Protein AF-A0A2E4I9M4-F1 (afdb_monomer)

Mean predicted aligned error: 13.44 Å

Sequence (76 aa):
MKAYILISFLLTEPVVYDDRDTCWEARDTINQSLSSAEPAVCIPQGRVTKDYTIEDFFDLVIRLENLPPLTASTEE

Nearest PDB structures (foldseek):
  3lqv-assembly1_A  TM=3.187E-01  e=1.587E+00  Homo sapiens
  2f9d-assembly1_A  TM=3.420E-01  e=4.150E+00  Homo sapiens
  8fle-assembly1_SH  TM=3.916E-01  e=3.892E+00  Homo sapiens
  3hs0-assembly3_C  TM=3.591E-01  e=5.029E+00  Naja kaouthia

pLDDT: mean 73.32, std 13.39, range [38.06, 92.5]

Solvent-accessible surface area (backbone atoms only — not comparable to full-atom values): 4757 Å² total; per-residue (Å²): 132,64,35,23,35,35,43,38,93,87,46,96,62,74,46,78,28,74,42,67,66,63,32,46,51,52,24,50,54,51,42,73,74,39,94,57,96,69,69,43,43,56,42,76,42,65,84,81,62,94,77,78,48,77,63,58,54,51,53,50,52,55,51,61,72,68,50,76,76,81,73,79,79,74,84,127

Structure (mmCIF, N/CA/C/O backbone):
data_AF-A0A2E4I9M4-F1
#
_entry.id   AF-A0A2E4I9M4-F1
#
loop_
_atom_site.group_PDB
_atom_site.id
_atom_site.type_symbol
_atom_site.label_atom_id
_atom_site.label_alt_id
_atom_site.label_comp_id
_atom_site.label_asym_id
_atom_site.label_entity_id
_atom_site.label_seq_id
_atom_site.pdbx_PDB_ins_code
_atom_site.Cartn_x
_atom_site.Cartn_y
_atom_site.Car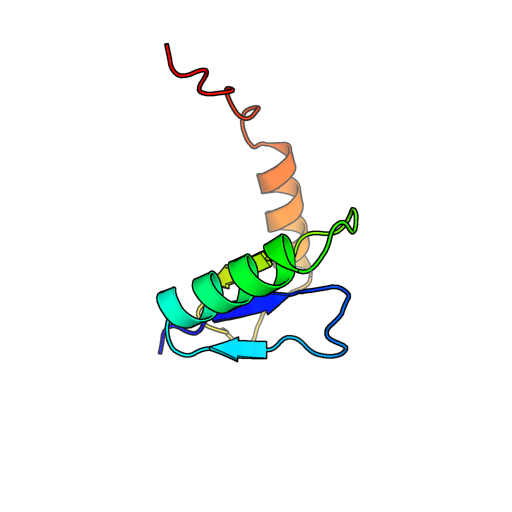tn_z
_atom_site.occupancy
_atom_site.B_iso_or_equiv
_atom_site.auth_seq_id
_atom_site.auth_comp_id
_atom_site.auth_asym_id
_atom_site.auth_atom_id
_atom_site.pdbx_PDB_model_num
ATOM 1 N N . MET A 1 1 ? 1.616 -6.447 -15.246 1.00 53.50 1 MET A N 1
ATOM 2 C CA . MET A 1 1 ? 0.439 -5.850 -14.583 1.00 53.50 1 MET A CA 1
ATOM 3 C C . MET A 1 1 ? 0.951 -4.950 -13.471 1.00 53.50 1 MET A C 1
ATOM 5 O O . MET A 1 1 ? 2.001 -5.266 -12.921 1.00 53.50 1 MET A O 1
ATOM 9 N N . LYS A 1 2 ? 0.322 -3.792 -13.240 1.00 63.88 2 LYS A N 1
ATOM 10 C CA . LYS A 1 2 ? 0.595 -2.969 -12.054 1.00 63.88 2 LYS A CA 1
ATOM 11 C C . LYS A 1 2 ? -0.387 -3.458 -11.002 1.00 63.88 2 LYS A C 1
ATOM 13 O O . LYS A 1 2 ? -1.569 -3.482 -11.299 1.00 63.88 2 LYS A O 1
ATOM 18 N N . ALA A 1 3 ? 0.108 -3.903 -9.865 1.00 80.31 3 ALA A N 1
ATOM 19 C CA . ALA A 1 3 ? -0.725 -4.324 -8.753 1.00 80.31 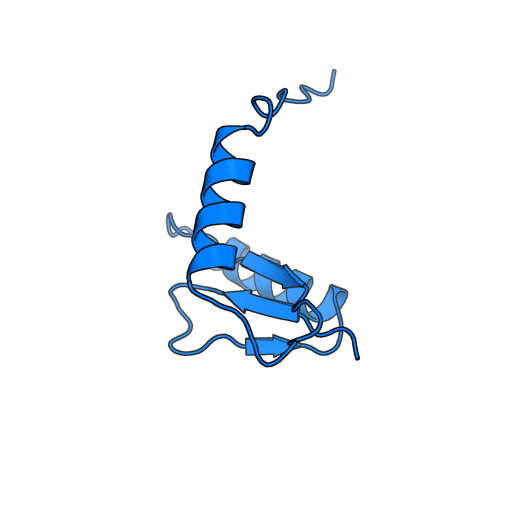3 ALA A CA 1
ATOM 20 C C . ALA A 1 3 ? -0.458 -3.381 -7.578 1.00 80.31 3 ALA A C 1
ATOM 22 O O . ALA A 1 3 ? 0.529 -2.644 -7.584 1.00 80.31 3 ALA A O 1
ATOM 23 N N . TYR A 1 4 ? -1.347 -3.355 -6.603 1.00 87.00 4 TYR A N 1
ATOM 24 C CA . TYR A 1 4 ? -1.313 -2.472 -5.448 1.00 87.00 4 TYR A CA 1
ATOM 25 C C . TYR A 1 4 ? -1.570 -3.304 -4.202 1.00 87.00 4 TYR A C 1
ATOM 27 O O . TYR A 1 4 ? -2.470 -4.133 -4.196 1.00 87.00 4 TYR A O 1
ATOM 35 N N . ILE A 1 5 ? -0.772 -3.111 -3.160 1.00 86.88 5 ILE A N 1
ATOM 36 C CA . ILE A 1 5 ? -0.902 -3.838 -1.901 1.00 86.88 5 ILE A CA 1
ATOM 37 C C . ILE A 1 5 ? -1.501 -2.904 -0.862 1.00 86.88 5 ILE A C 1
ATOM 39 O O . ILE A 1 5 ? -0.991 -1.805 -0.637 1.00 86.88 5 ILE A O 1
ATOM 43 N N . LEU A 1 6 ? -2.553 -3.375 -0.207 1.00 86.25 6 LEU A N 1
ATOM 44 C CA . LEU A 1 6 ? -3.132 -2.770 0.976 1.00 86.25 6 LEU A CA 1
ATOM 45 C C . LEU A 1 6 ? -2.536 -3.429 2.223 1.00 86.25 6 LEU A C 1
ATOM 47 O O . LEU A 1 6 ? -2.659 -4.639 2.424 1.00 86.25 6 LEU A O 1
ATOM 51 N N . ILE A 1 7 ? -1.903 -2.613 3.060 1.00 83.44 7 ILE A N 1
ATOM 52 C CA . ILE A 1 7 ? -1.333 -2.995 4.350 1.00 83.44 7 ILE A CA 1
ATOM 53 C C . ILE A 1 7 ? -2.164 -2.320 5.437 1.00 83.44 7 ILE A C 1
ATOM 55 O O . ILE A 1 7 ? -2.360 -1.107 5.416 1.00 83.44 7 ILE A O 1
ATOM 59 N N . SER A 1 8 ? -2.657 -3.098 6.393 1.00 82.19 8 SER A N 1
ATOM 60 C CA . SER A 1 8 ? -3.358 -2.601 7.576 1.00 82.19 8 SER A CA 1
ATOM 61 C C . SER A 1 8 ? -3.139 -3.578 8.722 1.00 82.19 8 SER A C 1
ATOM 63 O O . SER A 1 8 ? -3.129 -4.783 8.490 1.00 82.19 8 SER A O 1
ATOM 65 N N . PHE A 1 9 ? -3.031 -3.078 9.954 1.00 74.56 9 PHE A N 1
ATOM 66 C CA . PHE A 1 9 ? -2.953 -3.919 11.155 1.00 74.56 9 PHE A CA 1
ATOM 67 C C . PHE A 1 9 ? -4.188 -4.808 11.365 1.00 74.56 9 PHE A C 1
ATOM 69 O O . PHE A 1 9 ? -4.108 -5.812 12.068 1.00 74.56 9 PHE A O 1
ATOM 76 N N . LEU A 1 10 ? -5.324 -4.468 10.745 1.00 70.88 10 LEU A N 1
ATOM 77 C CA . LEU A 1 10 ? -6.521 -5.309 10.773 1.00 70.88 10 LEU A CA 1
ATOM 78 C C . LEU A 1 10 ? -6.424 -6.542 9.873 1.00 70.88 10 LEU A C 1
ATOM 80 O O . LEU A 1 10 ? -7.181 -7.496 10.051 1.00 70.88 10 LEU A O 1
ATOM 84 N N . LEU A 1 11 ? -5.552 -6.500 8.870 1.00 72.31 11 LEU A N 1
ATOM 85 C CA . LEU A 1 11 ? -5.428 -7.553 7.881 1.00 72.31 11 LEU A CA 1
ATOM 86 C C . LEU A 1 11 ? -4.292 -8.477 8.311 1.00 72.31 11 LEU A C 1
ATOM 88 O O . LEU A 1 11 ? -3.142 -8.061 8.415 1.00 72.31 11 LEU A O 1
ATOM 92 N N . THR A 1 12 ? -4.607 -9.751 8.543 1.00 71.88 12 THR A N 1
ATOM 93 C CA . THR A 1 12 ? -3.590 -10.782 8.802 1.00 71.88 12 THR A CA 1
ATOM 94 C C . THR A 1 12 ? -2.690 -11.027 7.593 1.00 71.88 12 THR A C 1
ATOM 96 O O . THR A 1 12 ? -1.556 -11.464 7.761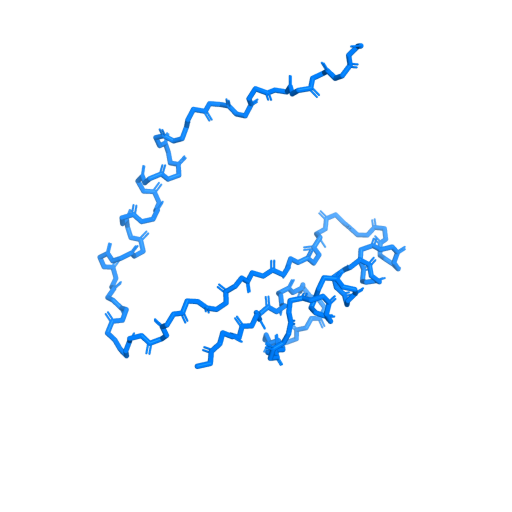 1.00 71.88 12 THR A O 1
ATOM 99 N N . GLU A 1 13 ? -3.179 -10.737 6.384 1.00 72.81 13 GLU A N 1
ATOM 100 C CA . GLU A 1 13 ? -2.438 -10.875 5.132 1.00 72.81 13 GLU A CA 1
ATOM 101 C C . GLU A 1 13 ? -2.643 -9.634 4.243 1.00 72.81 13 GLU A C 1
ATOM 103 O O . GLU A 1 13 ? -3.755 -9.100 4.189 1.00 72.81 13 GLU A O 1
ATOM 108 N N . PRO A 1 14 ? -1.600 -9.163 3.533 1.00 75.56 14 PRO A N 1
ATOM 109 C CA . PRO A 1 14 ? -1.725 -8.039 2.614 1.00 75.56 14 PRO A CA 1
ATOM 110 C C . PRO A 1 14 ? -2.683 -8.363 1.463 1.00 75.56 14 PRO A C 1
ATOM 112 O O . PRO A 1 14 ? -2.553 -9.398 0.807 1.00 75.56 14 PRO A O 1
ATOM 115 N N . VAL A 1 15 ? -3.612 -7.450 1.175 1.00 84.44 15 VAL A N 1
ATOM 116 C CA . VAL A 1 15 ? -4.584 -7.613 0.082 1.00 84.44 15 VAL A CA 1
ATOM 117 C C . VAL A 1 15 ? -4.038 -6.967 -1.184 1.00 84.44 15 VAL A C 1
ATOM 119 O O . VAL A 1 15 ? -3.557 -5.835 -1.146 1.00 84.44 15 VAL A O 1
ATOM 122 N N . VAL A 1 16 ? -4.115 -7.680 -2.309 1.00 87.50 16 VAL A N 1
ATOM 123 C CA . VAL A 1 16 ? -3.625 -7.204 -3.608 1.00 87.50 16 VAL A CA 1
ATOM 124 C C . VAL A 1 16 ? -4.793 -6.764 -4.487 1.00 87.50 16 VAL A C 1
ATOM 126 O O . VAL A 1 16 ? -5.760 -7.501 -4.660 1.00 87.50 16 VAL A O 1
ATOM 129 N N . TYR A 1 17 ? -4.670 -5.577 -5.068 1.00 88.38 17 TYR A N 1
ATOM 130 C CA . TYR A 1 17 ? -5.600 -4.986 -6.021 1.00 88.38 17 TYR A CA 1
ATOM 131 C C . TYR A 1 17 ? -4.910 -4.778 -7.367 1.00 88.38 17 TYR A C 1
ATOM 133 O O . TYR A 1 17 ? -3.759 -4.349 -7.424 1.00 88.38 17 TYR A O 1
ATOM 141 N N . ASP A 1 18 ? -5.622 -5.020 -8.463 1.00 87.38 18 ASP A N 1
ATOM 142 C CA . ASP A 1 18 ? -5.106 -4.776 -9.818 1.00 87.38 18 ASP A CA 1
ATOM 143 C C . ASP A 1 18 ? -5.178 -3.299 -10.235 1.00 87.38 18 ASP A C 1
ATOM 145 O O . ASP A 1 18 ? -4.544 -2.877 -11.203 1.00 87.38 18 ASP A O 1
ATOM 149 N N . ASP A 1 19 ? -5.954 -2.505 -9.499 1.00 88.88 19 ASP A N 1
ATOM 150 C CA . ASP A 1 19 ? -6.234 -1.109 -9.793 1.00 88.88 19 ASP A CA 1
ATOM 151 C C . ASP A 1 19 ? -5.898 -0.206 -8.597 1.00 88.88 19 ASP A C 1
ATOM 153 O O . ASP A 1 19 ? -6.089 -0.567 -7.430 1.00 88.88 19 ASP A O 1
ATOM 157 N N . ARG A 1 20 ? -5.372 0.985 -8.904 1.00 87.00 20 ARG A 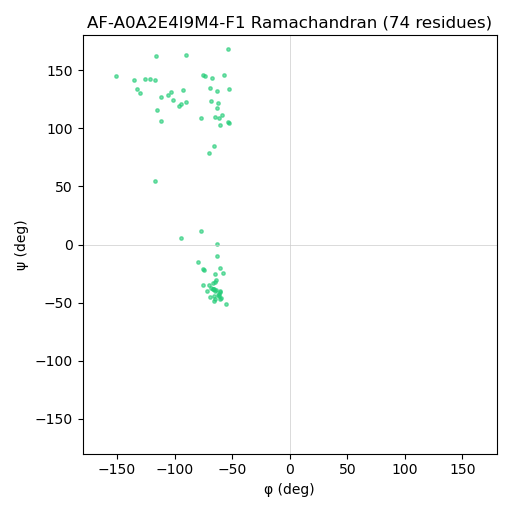N 1
ATOM 158 C CA . ARG A 1 20 ? -4.946 1.961 -7.896 1.00 87.00 20 ARG A CA 1
ATOM 159 C C . ARG A 1 20 ? -6.130 2.484 -7.103 1.00 87.00 20 ARG A C 1
ATOM 161 O O . ARG A 1 20 ? -6.048 2.582 -5.880 1.00 87.00 20 ARG A O 1
ATOM 168 N N . ASP A 1 21 ? -7.173 2.882 -7.816 1.00 91.75 21 ASP A N 1
ATOM 169 C CA . ASP A 1 21 ? -8.277 3.649 -7.263 1.00 91.75 21 ASP A CA 1
ATOM 170 C C . ASP A 1 21 ? -9.060 2.757 -6.291 1.00 91.75 21 ASP A C 1
ATOM 172 O O . ASP A 1 21 ? -9.364 3.179 -5.179 1.00 91.75 21 ASP A O 1
ATOM 176 N N . THR A 1 22 ? -9.201 1.471 -6.627 1.00 91.44 22 THR A N 1
ATOM 177 C CA . THR A 1 22 ? -9.802 0.456 -5.743 1.00 91.44 22 THR A CA 1
ATOM 178 C C . THR A 1 22 ? -9.013 0.270 -4.436 1.00 91.44 22 THR A C 1
ATOM 180 O O . THR A 1 22 ? -9.586 0.181 -3.350 1.00 91.44 22 THR A O 1
ATOM 183 N N . CYS A 1 23 ? -7.679 0.238 -4.508 1.00 91.56 23 CYS A N 1
ATOM 184 C CA . CYS A 1 23 ? -6.830 0.097 -3.322 1.00 91.56 23 CYS A CA 1
ATOM 185 C C . CYS A 1 23 ? -6.842 1.355 -2.436 1.00 91.56 23 CYS A C 1
ATOM 187 O O . CYS A 1 23 ? -6.774 1.265 -1.208 1.00 91.56 23 CYS A O 1
ATOM 189 N N . TRP A 1 24 ? -6.940 2.538 -3.047 1.00 91.94 24 TRP A N 1
ATOM 190 C CA . TRP A 1 24 ? -7.030 3.814 -2.334 1.00 91.94 24 TRP A CA 1
ATOM 191 C C . TRP A 1 24 ? -8.389 3.996 -1.661 1.00 91.94 24 TRP A C 1
ATOM 193 O O . TRP A 1 24 ? -8.441 4.418 -0.509 1.00 91.94 24 TRP A O 1
ATOM 203 N N . GLU A 1 25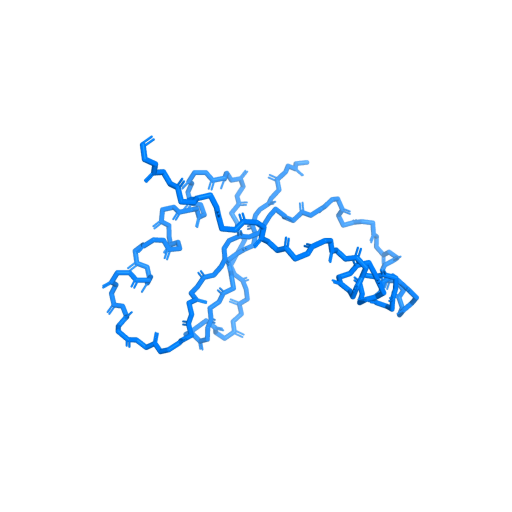 ? -9.470 3.597 -2.322 1.00 92.50 25 GLU A N 1
ATOM 204 C CA . GLU A 1 25 ? -10.811 3.596 -1.739 1.00 92.50 25 GLU A CA 1
ATOM 205 C C . GLU A 1 25 ? -10.895 2.668 -0.516 1.00 92.50 25 GLU A C 1
ATOM 207 O O . GLU A 1 25 ? -11.405 3.057 0.539 1.00 92.50 25 GLU A O 1
ATOM 212 N N . ALA A 1 26 ? -10.321 1.463 -0.612 1.00 88.44 26 ALA A N 1
ATOM 213 C CA . ALA A 1 26 ? -10.253 0.530 0.510 1.00 88.44 26 ALA A CA 1
ATOM 214 C C . ALA A 1 26 ? -9.435 1.099 1.684 1.00 88.44 26 ALA A C 1
ATOM 216 O O . ALA A 1 26 ? -9.868 1.023 2.836 1.00 88.44 26 ALA A O 1
ATOM 217 N N . ARG A 1 27 ? -8.284 1.725 1.398 1.00 89.88 27 ARG A N 1
ATOM 218 C CA . ARG A 1 27 ? -7.467 2.439 2.392 1.00 89.88 27 ARG A CA 1
ATOM 219 C C . ARG A 1 27 ? -8.283 3.505 3.122 1.00 89.88 27 ARG A C 1
ATOM 221 O O . ARG A 1 27 ? -8.274 3.544 4.350 1.00 89.88 27 ARG A O 1
ATOM 228 N N . ASP A 1 28 ? -8.970 4.362 2.374 1.00 90.12 28 ASP A N 1
ATOM 229 C CA . ASP A 1 28 ? -9.714 5.490 2.937 1.00 90.12 28 ASP A CA 1
ATOM 230 C C . ASP A 1 28 ? -10.897 5.015 3.769 1.00 90.12 28 ASP A C 1
ATOM 232 O O . ASP A 1 28 ? -11.124 5.530 4.861 1.00 90.12 28 ASP A O 1
ATOM 236 N N . THR A 1 29 ? -11.576 3.963 3.318 1.00 88.25 29 THR A N 1
ATOM 237 C CA . THR A 1 29 ? -12.651 3.322 4.077 1.00 88.25 29 THR A CA 1
ATOM 238 C C . THR A 1 29 ? -12.143 2.795 5.418 1.00 88.25 29 THR A C 1
ATOM 240 O O . THR A 1 29 ? -12.763 3.043 6.452 1.00 88.25 29 THR A O 1
ATOM 243 N N . ILE A 1 30 ? -10.996 2.108 5.433 1.00 84.62 30 ILE A N 1
ATOM 244 C CA . ILE A 1 30 ? -10.407 1.577 6.670 1.00 84.62 30 ILE A CA 1
ATOM 245 C C . ILE A 1 30 ? -9.973 2.719 7.595 1.00 84.62 30 ILE A C 1
ATOM 247 O O . ILE A 1 30 ? -10.293 2.688 8.780 1.00 84.62 30 ILE A O 1
ATOM 251 N N . ASN A 1 31 ? -9.324 3.753 7.060 1.00 84.75 31 ASN A N 1
ATOM 252 C CA . ASN A 1 31 ? -8.860 4.905 7.839 1.00 84.75 31 ASN A CA 1
ATOM 253 C C . ASN A 1 31 ? -10.004 5.752 8.407 1.00 84.75 31 ASN A C 1
ATOM 255 O O . ASN A 1 31 ? -9.875 6.301 9.493 1.00 84.75 31 ASN A O 1
ATOM 259 N N . GLN A 1 32 ? -11.128 5.862 7.699 1.00 83.75 32 GLN A N 1
ATOM 260 C CA . GLN A 1 32 ? -12.319 6.553 8.201 1.00 83.75 32 GLN A CA 1
ATOM 261 C C . GLN A 1 32 ? -13.064 5.725 9.251 1.00 83.75 32 GLN A C 1
ATOM 263 O O . GLN A 1 32 ? -13.633 6.277 10.191 1.00 83.75 32 GLN A O 1
ATOM 268 N N . SER A 1 33 ? -13.062 4.400 9.091 1.00 75.94 33 SER A N 1
ATOM 269 C CA . SER A 1 33 ? -13.732 3.474 10.012 1.00 75.94 33 SER A CA 1
ATOM 270 C C . SER A 1 33 ? -12.971 3.296 11.324 1.00 75.94 33 SER A C 1
ATOM 272 O O . SER A 1 33 ? -13.547 2.872 12.326 1.00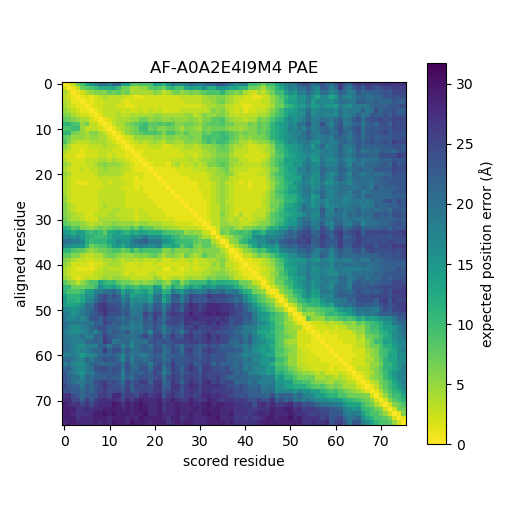 75.94 33 SER A O 1
ATOM 274 N N . LEU A 1 34 ? -11.677 3.606 11.325 1.00 64.38 34 LEU A N 1
ATOM 275 C CA . LEU A 1 34 ? -10.793 3.398 12.451 1.00 64.38 34 LEU A CA 1
ATOM 276 C C . LEU A 1 34 ? -10.271 4.721 12.997 1.00 64.38 34 LEU A C 1
ATOM 278 O O . LEU A 1 34 ? -9.451 5.396 12.392 1.00 64.38 34 LEU A O 1
ATOM 282 N N . SER A 1 35 ? -10.646 5.019 14.234 1.00 62.38 35 SER A N 1
ATOM 283 C CA . SER A 1 35 ? -9.959 5.998 15.080 1.00 62.38 35 SER A CA 1
ATOM 284 C C . SER A 1 35 ? -8.645 5.456 15.675 1.00 62.38 35 SER A C 1
ATOM 286 O O . SER A 1 35 ? -8.089 6.059 16.594 1.00 62.38 35 SER A O 1
ATOM 288 N N . SER A 1 36 ? -8.153 4.303 15.201 1.00 56.31 36 SER A N 1
ATOM 289 C CA . SER A 1 36 ? -6.911 3.697 15.685 1.00 56.31 36 SER A CA 1
ATOM 290 C C . SER A 1 36 ? -5.681 4.429 15.154 1.00 56.31 36 SER A C 1
ATOM 292 O O . SER A 1 36 ? -5.656 4.902 14.024 1.00 56.31 36 SER A O 1
ATOM 294 N N . ALA A 1 37 ? -4.635 4.472 15.981 1.00 60.38 37 ALA A N 1
ATOM 295 C CA . ALA A 1 37 ? -3.389 5.191 15.720 1.00 60.38 37 ALA A CA 1
ATOM 296 C C . ALA A 1 37 ? -2.589 4.684 14.502 1.00 60.38 37 ALA A C 1
ATOM 298 O O . ALA A 1 37 ? -1.628 5.334 14.097 1.00 60.38 37 ALA A O 1
ATOM 299 N N . GLU A 1 38 ? -2.964 3.539 13.927 1.00 69.12 38 GLU A N 1
ATOM 300 C CA . GLU A 1 38 ? -2.227 2.884 12.848 1.00 69.12 38 GLU A CA 1
ATOM 301 C C . GLU A 1 38 ? -3.033 2.932 11.540 1.00 69.12 38 GLU A C 1
ATOM 303 O O . GLU A 1 38 ? -4.030 2.215 11.406 1.00 69.12 38 GLU A O 1
ATOM 308 N N . PRO A 1 39 ? -2.636 3.786 10.578 1.00 78.50 39 PRO A N 1
ATOM 309 C CA . PRO A 1 39 ? -3.355 3.943 9.324 1.00 78.50 39 PRO A CA 1
ATOM 310 C C . PRO A 1 39 ? -3.132 2.744 8.398 1.00 78.50 39 PRO A C 1
ATOM 312 O O . PRO A 1 39 ? -2.038 2.185 8.307 1.00 78.50 39 PRO A O 1
ATOM 315 N N . ALA A 1 40 ? -4.165 2.388 7.641 1.00 85.38 40 ALA A N 1
ATOM 316 C CA . ALA A 1 40 ? -4.023 1.568 6.453 1.00 85.38 40 ALA A CA 1
ATOM 317 C C . ALA A 1 40 ? -3.273 2.342 5.361 1.00 85.38 40 ALA A C 1
ATOM 319 O O . ALA A 1 40 ? -3.473 3.548 5.167 1.00 85.38 40 ALA A O 1
ATOM 320 N N . VAL A 1 41 ? -2.435 1.629 4.610 1.00 87.31 41 VAL A N 1
ATOM 321 C CA . VAL A 1 41 ? -1.610 2.180 3.535 1.00 87.31 41 VAL A CA 1
ATOM 322 C C . VAL A 1 41 ? -1.790 1.341 2.278 1.00 87.31 41 VAL A C 1
ATOM 324 O O . VAL A 1 41 ? -1.663 0.120 2.311 1.00 87.31 41 VAL A O 1
ATOM 327 N N . CYS A 1 42 ? -2.051 2.011 1.157 1.00 88.38 42 CYS A N 1
ATOM 328 C CA . CYS A 1 42 ? -2.000 1.396 -0.160 1.00 88.38 42 CYS A CA 1
ATOM 329 C C . CYS A 1 42 ? -0.693 1.777 -0.864 1.00 88.38 42 CYS A C 1
ATOM 331 O O . CYS A 1 42 ? -0.416 2.965 -1.049 1.00 88.38 42 CYS A O 1
ATOM 333 N N . ILE A 1 43 ? 0.082 0.784 -1.298 1.00 86.62 43 ILE A N 1
ATOM 334 C CA . ILE A 1 43 ? 1.342 0.969 -2.026 1.00 86.62 43 ILE A CA 1
ATOM 335 C C . ILE A 1 43 ? 1.294 0.293 -3.399 1.00 86.62 43 ILE A C 1
ATOM 337 O O . ILE A 1 43 ? 0.750 -0.801 -3.525 1.00 86.62 43 ILE A O 1
ATOM 341 N N . PRO A 1 44 ? 1.879 0.893 -4.449 1.00 84.12 44 PRO A N 1
ATOM 342 C CA . PRO A 1 44 ? 2.072 0.187 -5.706 1.00 84.12 44 PRO A CA 1
ATOM 343 C C . PRO A 1 44 ? 3.003 -1.007 -5.476 1.00 84.12 44 PRO A C 1
ATOM 345 O O . PRO A 1 44 ? 4.148 -0.848 -5.053 1.00 84.12 44 PRO A O 1
ATOM 348 N N . GLN A 1 45 ? 2.521 -2.204 -5.793 1.00 74.69 45 GLN A N 1
ATOM 349 C CA . GLN A 1 45 ? 3.366 -3.373 -5.943 1.00 74.69 45 GLN A CA 1
ATOM 350 C C . GLN A 1 45 ? 4.276 -3.096 -7.138 1.00 74.69 45 GLN A C 1
ATOM 352 O O . GLN A 1 45 ? 3.835 -3.010 -8.292 1.00 74.69 45 GLN A O 1
ATOM 357 N N . GLY A 1 46 ? 5.563 -2.894 -6.855 1.00 63.50 46 GLY A N 1
ATOM 358 C CA . GLY A 1 46 ? 6.585 -2.850 -7.890 1.00 63.50 46 GLY A CA 1
ATOM 359 C C . GLY A 1 46 ? 6.519 -4.107 -8.760 1.00 63.50 46 GLY A C 1
ATOM 360 O O . GLY A 1 46 ? 5.857 -5.094 -8.431 1.00 63.50 46 GLY A O 1
ATOM 361 N N . ARG A 1 47 ? 7.223 -4.107 -9.896 1.00 55.44 47 ARG A N 1
ATOM 362 C CA . ARG A 1 47 ? 7.448 -5.372 -10.604 1.00 55.44 47 ARG A CA 1
ATOM 363 C C . ARG A 1 47 ? 8.167 -6.288 -9.624 1.00 55.44 47 ARG A C 1
ATOM 365 O O . ARG A 1 47 ? 9.309 -5.993 -9.299 1.00 55.44 47 ARG A O 1
ATOM 372 N N . VAL A 1 48 ? 7.503 -7.350 -9.168 1.00 50.66 48 VAL A N 1
ATOM 373 C CA . VAL A 1 48 ? 8.136 -8.394 -8.363 1.00 50.66 48 VAL A CA 1
ATOM 374 C C . VAL A 1 48 ? 9.159 -9.081 -9.261 1.00 50.66 48 VAL A C 1
ATOM 376 O O . VAL A 1 48 ? 8.868 -10.064 -9.937 1.00 50.66 48 VAL A O 1
ATOM 379 N N . THR A 1 49 ? 10.353 -8.508 -9.349 1.00 51.06 49 THR A N 1
ATOM 380 C CA . THR A 1 49 ? 11.540 -9.263 -9.712 1.00 51.06 49 THR A CA 1
ATOM 381 C C . THR A 1 49 ? 11.787 -10.178 -8.531 1.00 51.06 49 THR A C 1
ATOM 383 O O . THR A 1 49 ? 11.838 -9.732 -7.392 1.00 51.06 49 THR A O 1
ATOM 386 N N . LYS A 1 50 ? 11.845 -11.479 -8.795 1.00 52.28 50 LYS A N 1
ATOM 387 C CA . LYS A 1 50 ? 11.866 -12.550 -7.789 1.00 52.28 50 LYS A CA 1
ATOM 388 C C . LYS A 1 50 ? 13.103 -12.519 -6.867 1.00 52.28 50 LYS A C 1
ATOM 390 O O . LYS A 1 50 ? 13.200 -13.347 -5.972 1.00 52.28 50 LYS A O 1
ATOM 395 N N . ASP A 1 51 ? 13.985 -11.545 -7.068 1.00 52.12 51 ASP A N 1
ATOM 396 C CA . ASP A 1 51 ? 15.289 -11.384 -6.440 1.00 52.12 51 ASP A CA 1
ATOM 397 C C . ASP A 1 51 ? 15.335 -10.095 -5.604 1.00 52.12 51 ASP A C 1
ATOM 399 O O . ASP A 1 51 ? 16.182 -9.239 -5.829 1.00 52.12 51 ASP A O 1
ATOM 403 N N . TYR A 1 52 ? 14.400 -9.917 -4.664 1.00 55.84 52 TYR A N 1
ATOM 404 C CA . TYR A 1 52 ? 14.588 -8.911 -3.614 1.00 55.84 52 TYR A CA 1
ATOM 405 C C . TYR A 1 52 ? 15.575 -9.472 -2.598 1.00 55.84 52 TYR A C 1
ATOM 407 O O . TYR A 1 52 ? 15.270 -10.422 -1.872 1.00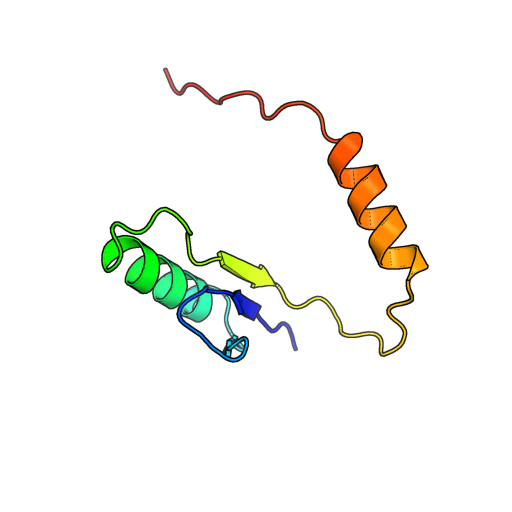 55.84 52 TYR A O 1
ATOM 415 N N . THR A 1 53 ? 16.775 -8.915 -2.586 1.00 66.56 53 THR A N 1
ATOM 416 C CA . THR A 1 53 ? 17.828 -9.297 -1.652 1.00 66.56 53 THR A CA 1
ATOM 417 C C . THR A 1 53 ? 17.736 -8.448 -0.387 1.00 66.56 53 THR A C 1
ATOM 419 O O . THR A 1 53 ? 17.110 -7.390 -0.356 1.00 66.56 53 THR A O 1
ATOM 422 N N . ILE A 1 54 ? 18.383 -8.900 0.688 1.00 64.94 54 ILE A N 1
ATOM 423 C CA . ILE A 1 54 ? 18.509 -8.116 1.927 1.00 64.94 54 ILE A CA 1
ATOM 424 C C . ILE A 1 54 ? 19.192 -6.755 1.669 1.00 64.94 54 ILE A C 1
ATOM 426 O O . ILE A 1 54 ? 18.965 -5.797 2.404 1.00 64.94 54 ILE A O 1
ATOM 430 N N . GLU A 1 55 ? 19.991 -6.661 0.605 1.00 64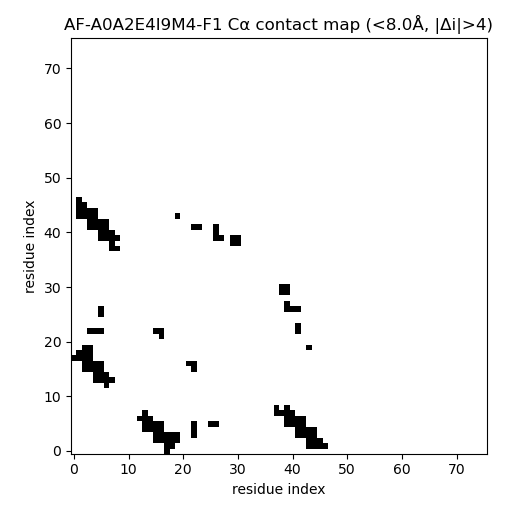.12 55 GLU A N 1
ATOM 431 C CA . GLU A 1 55 ? 20.692 -5.449 0.181 1.00 64.12 55 GLU A CA 1
ATOM 432 C C . GLU A 1 55 ? 19.703 -4.371 -0.284 1.00 64.12 55 GLU A C 1
ATOM 434 O O . GLU A 1 55 ? 19.852 -3.217 0.105 1.00 64.12 55 GLU A O 1
ATOM 439 N N . ASP A 1 56 ? 18.623 -4.746 -0.979 1.00 65.25 56 ASP A N 1
ATOM 440 C CA . ASP A 1 56 ? 17.574 -3.812 -1.418 1.00 65.25 56 ASP A CA 1
ATOM 441 C C . ASP A 1 56 ? 16.815 -3.179 -0.239 1.00 65.25 56 ASP A C 1
ATOM 443 O O . ASP A 1 56 ? 16.375 -2.028 -0.308 1.00 65.25 56 ASP A O 1
ATOM 447 N N . PHE A 1 57 ? 16.671 -3.920 0.867 1.00 68.69 57 PHE A N 1
ATOM 448 C CA . PHE A 1 57 ? 16.073 -3.403 2.098 1.00 68.69 57 PHE A CA 1
ATOM 449 C C . PHE A 1 57 ? 16.977 -2.357 2.760 1.00 68.69 57 PHE A C 1
ATOM 451 O O . PHE A 1 57 ? 16.497 -1.288 3.138 1.00 68.69 57 PHE A O 1
ATOM 458 N N . PHE A 1 58 ? 18.283 -2.624 2.862 1.00 70.94 58 PHE A N 1
ATOM 459 C CA . PHE A 1 58 ? 19.235 -1.644 3.389 1.00 70.94 58 PHE A CA 1
ATOM 460 C C . PHE A 1 58 ? 19.323 -0.400 2.500 1.00 70.94 58 PHE A C 1
ATOM 462 O O . PHE A 1 58 ? 19.330 0.715 3.018 1.00 70.94 58 PHE A O 1
ATOM 469 N N . ASP A 1 59 ? 19.285 -0.571 1.179 1.00 70.75 59 ASP A N 1
ATOM 470 C CA . ASP A 1 59 ? 19.254 0.532 0.218 1.00 70.75 59 ASP A CA 1
ATOM 471 C C . ASP A 1 59 ? 18.014 1.420 0.393 1.00 70.75 59 ASP A C 1
ATOM 473 O O . ASP A 1 59 ? 18.100 2.649 0.318 1.00 70.75 59 ASP A O 1
ATOM 477 N N . LEU A 1 60 ? 16.852 0.818 0.661 1.00 74.00 60 LEU A N 1
ATOM 478 C CA . LEU A 1 60 ? 15.627 1.556 0.957 1.00 74.00 60 LEU A CA 1
ATOM 479 C C . LEU A 1 60 ? 15.749 2.347 2.264 1.00 74.00 60 LEU A C 1
ATOM 481 O O . LEU A 1 60 ? 15.410 3.529 2.282 1.00 74.00 60 LEU A O 1
ATOM 485 N N . VAL A 1 61 ? 16.254 1.728 3.335 1.00 73.69 61 VAL A N 1
ATOM 486 C CA . VAL A 1 61 ? 16.449 2.392 4.636 1.00 73.69 61 VAL A CA 1
ATOM 487 C C . VAL A 1 61 ? 17.405 3.579 4.502 1.00 73.69 61 VAL A C 1
ATOM 489 O O . VAL A 1 61 ? 17.063 4.683 4.918 1.00 73.69 61 VAL A O 1
ATOM 492 N N . ILE A 1 62 ? 18.543 3.396 3.826 1.00 73.69 62 ILE A N 1
ATOM 493 C CA . ILE A 1 62 ? 19.515 4.470 3.572 1.00 73.69 62 ILE A CA 1
ATOM 494 C C . ILE A 1 62 ? 18.879 5.601 2.757 1.00 73.69 62 ILE A C 1
ATOM 496 O O . ILE A 1 62 ? 19.111 6.779 3.030 1.00 73.69 62 ILE A O 1
ATOM 500 N N . ARG A 1 63 ? 18.060 5.289 1.748 1.00 72.75 63 ARG A N 1
ATOM 501 C CA . ARG A 1 63 ? 17.367 6.326 0.968 1.00 72.75 63 ARG A CA 1
ATOM 502 C C . ARG A 1 63 ? 16.373 7.107 1.814 1.00 72.75 63 ARG A C 1
ATOM 504 O O . ARG A 1 63 ? 16.309 8.318 1.649 1.00 72.75 63 ARG A O 1
ATOM 511 N N . LEU A 1 64 ? 15.640 6.443 2.707 1.00 75.00 64 LEU A N 1
ATOM 512 C CA . LEU A 1 64 ? 14.694 7.091 3.617 1.00 75.00 64 LEU A CA 1
ATOM 513 C C . LEU A 1 64 ? 15.398 8.014 4.622 1.00 75.00 64 LEU A C 1
ATOM 515 O O . LEU A 1 64 ? 14.893 9.104 4.875 1.00 75.00 64 LEU A O 1
ATOM 519 N N . GLU A 1 65 ? 16.572 7.635 5.135 1.00 73.25 65 GLU A N 1
ATOM 520 C CA . GLU A 1 65 ? 17.392 8.503 6.000 1.00 73.25 65 GLU A CA 1
ATOM 521 C C . GLU A 1 65 ? 17.901 9.757 5.277 1.00 73.25 65 GLU A C 1
ATOM 523 O O . GLU A 1 65 ? 18.077 10.806 5.893 1.00 73.25 65 GLU A O 1
ATOM 528 N N . ASN A 1 66 ? 18.117 9.661 3.963 1.00 74.19 66 ASN A N 1
ATOM 529 C CA . ASN A 1 66 ? 18.611 10.757 3.132 1.00 74.19 66 ASN A CA 1
ATOM 530 C C . ASN A 1 66 ? 17.498 11.565 2.450 1.00 74.19 66 ASN A C 1
ATOM 532 O O . ASN A 1 66 ? 17.792 12.445 1.633 1.00 74.19 66 ASN A O 1
ATOM 536 N N . LEU A 1 67 ? 16.224 11.285 2.743 1.00 72.69 67 LEU A N 1
ATOM 537 C CA . LEU A 1 67 ? 15.145 12.116 2.230 1.00 72.69 67 LEU A CA 1
ATOM 538 C C . LEU A 1 67 ? 15.193 13.491 2.906 1.00 72.69 67 LEU A C 1
ATOM 540 O O . LEU A 1 67 ? 15.338 13.575 4.129 1.00 72.69 67 LEU A O 1
ATOM 544 N N . PRO A 1 68 ? 15.052 14.583 2.133 1.00 71.75 68 PRO A N 1
ATOM 545 C CA . PRO A 1 68 ? 14.898 15.897 2.729 1.00 71.75 68 PRO A CA 1
ATOM 546 C C . PRO A 1 68 ? 13.677 15.880 3.660 1.00 71.75 68 PRO A C 1
ATOM 548 O O . PRO A 1 68 ? 12.695 15.186 3.363 1.00 71.75 68 PRO A O 1
ATOM 551 N N . PRO A 1 69 ? 13.714 16.628 4.777 1.00 68.81 69 PRO A N 1
ATOM 552 C CA . PRO A 1 69 ? 12.561 16.739 5.655 1.00 68.81 69 PRO A CA 1
ATOM 553 C C . PRO A 1 69 ? 11.363 17.166 4.814 1.00 68.81 69 PRO A C 1
ATOM 555 O O . PRO A 1 69 ? 11.491 18.064 3.979 1.00 68.81 69 PRO A O 1
ATOM 558 N N . LEU A 1 70 ? 10.222 16.498 5.009 1.00 61.19 70 LEU A N 1
ATOM 559 C CA . LEU A 1 70 ? 8.975 16.865 4.349 1.00 61.19 70 LEU A CA 1
ATOM 560 C C . LEU A 1 70 ? 8.739 18.344 4.651 1.00 61.19 70 LEU A C 1
ATOM 562 O O . LEU A 1 70 ? 8.423 18.709 5.783 1.00 61.19 70 LEU A O 1
ATOM 566 N N . THR A 1 71 ? 8.964 19.209 3.662 1.00 56.09 71 THR A N 1
ATOM 567 C CA . THR A 1 71 ? 8.577 20.607 3.770 1.00 56.09 71 THR A CA 1
ATOM 568 C C . THR A 1 71 ? 7.074 20.564 3.928 1.00 56.09 71 THR A C 1
ATOM 570 O O . THR A 1 71 ? 6.382 20.165 2.991 1.00 56.09 71 THR A O 1
ATOM 573 N N . ALA A 1 72 ? 6.583 20.877 5.126 1.00 54.72 72 ALA A N 1
ATOM 574 C CA . ALA A 1 72 ? 5.173 21.104 5.346 1.00 54.72 72 ALA A CA 1
ATOM 575 C C . ALA A 1 72 ? 4.744 22.141 4.306 1.00 54.72 72 ALA A C 1
ATOM 577 O O . ALA A 1 72 ? 5.118 23.310 4.394 1.00 54.72 72 ALA A O 1
ATOM 578 N N . SER A 1 73 ? 4.050 21.693 3.263 1.00 54.66 73 SER A N 1
ATOM 579 C CA . SER A 1 73 ? 3.314 22.575 2.377 1.00 54.66 73 SER A CA 1
ATOM 580 C C . SER A 1 73 ? 2.144 23.085 3.203 1.00 54.66 73 SER A C 1
ATOM 582 O O . SER A 1 73 ? 1.047 22.543 3.158 1.00 54.66 73 SER A O 1
ATOM 584 N N . THR A 1 74 ? 2.433 24.066 4.054 1.00 48.28 74 THR A N 1
ATOM 585 C CA . THR A 1 74 ? 1.436 24.986 4.569 1.00 48.28 74 THR A CA 1
ATOM 586 C C . THR A 1 74 ? 0.881 25.691 3.340 1.00 48.28 74 THR A C 1
ATOM 588 O O . THR A 1 74 ? 1.565 26.504 2.722 1.00 48.28 74 THR A O 1
ATOM 591 N N . GLU A 1 75 ? -0.305 25.271 2.918 1.00 49.56 75 GLU A N 1
ATOM 592 C CA . GLU A 1 75 ? -1.153 26.053 2.031 1.00 49.56 75 GLU A CA 1
ATOM 593 C C . GLU A 1 75 ? -1.533 27.341 2.786 1.00 49.56 75 GLU A C 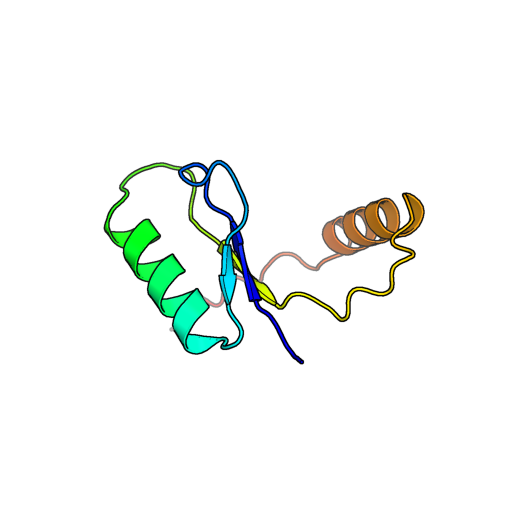1
ATOM 595 O O . GLU A 1 75 ? -2.146 27.276 3.853 1.00 49.56 75 GLU A O 1
ATOM 600 N N . GLU A 1 76 ? -1.123 28.493 2.252 1.00 38.06 76 GLU A N 1
ATOM 601 C CA . GLU A 1 76 ? -1.789 29.792 2.436 1.00 38.06 76 GLU A CA 1
ATOM 602 C C . GLU A 1 76 ? -2.322 30.254 1.077 1.00 38.06 76 GLU A C 1
ATOM 604 O O . GLU A 1 76 ? -1.579 30.111 0.074 1.00 38.06 76 GLU A O 1
#

Foldseek 3Di:
DWKKWKDDPVDPDIDIGPDDVVSVVVQVVQQVVDPDPTGIDIGTDDPPPVDPDPVVVVVVVVVVVPDDPPPPPPDD

Secondary structure (DSSP, 8-state):
--EEEEE-TT-SSPEEESSHHHHHHHHHHHHHH--SSS--EEEEE----S---HHHHHHHHHHHHTSPP-------

Radius of gyration: 15.24 Å; Cα contacts (8 Å, |Δi|>4): 73; chains: 1; bounding box: 34×42×30 Å